Protein AF-A0A6P7TH00-F1 (afdb_monomer)

Organism: NCBI:txid2607531

Sequence (126 aa):
MNFPSWLTQPLLINVSDATIQYQEELSELQHDESVKTLFKLKGTKMWLYDEVERKYPKISTSARELLIPFPSSYLVECGFSAVDNLLEAKRNRLEITKHGDLRLKLTKLSPQIKNLCCMHQAQGSH

Structure (mmCIF, N/CA/C/O backbone):
data_AF-A0A6P7TH00-F1
#
_entry.id   AF-A0A6P7TH00-F1
#
loop_
_atom_site.group_PDB
_atom_site.id
_atom_site.type_symbol
_atom_site.label_atom_id
_atom_site.label_alt_id
_atom_site.label_comp_id
_atom_site.label_asym_id
_atom_site.label_entity_id
_atom_site.label_seq_id
_atom_site.pdbx_PDB_ins_code
_atom_site.Cartn_x
_atom_site.Cartn_y
_atom_site.Cartn_z
_atom_site.occupancy
_atom_site.B_iso_or_equiv
_atom_site.auth_seq_id
_atom_site.auth_comp_id
_atom_site.auth_asym_id
_atom_site.auth_atom_id
_atom_site.pdbx_PDB_model_num
ATOM 1 N N . MET A 1 1 ? -11.164 -10.139 -8.941 1.00 55.31 1 MET A N 1
ATOM 2 C CA . MET A 1 1 ? -10.671 -9.898 -7.569 1.00 55.31 1 MET A CA 1
ATOM 3 C C . MET A 1 1 ? -11.568 -8.860 -6.927 1.00 55.31 1 MET A C 1
ATOM 5 O O . MET A 1 1 ? -11.863 -7.874 -7.590 1.00 55.31 1 MET A O 1
ATOM 9 N N . ASN A 1 2 ? -12.016 -9.078 -5.692 1.00 67.88 2 ASN A N 1
ATOM 10 C CA . ASN A 1 2 ? -12.743 -8.058 -4.937 1.00 67.88 2 ASN A CA 1
ATOM 11 C C . ASN A 1 2 ? -11.721 -7.235 -4.154 1.00 67.88 2 ASN A C 1
ATOM 13 O O . ASN A 1 2 ? -11.024 -7.783 -3.303 1.00 67.88 2 ASN A O 1
ATOM 17 N N . PHE A 1 3 ? -11.598 -5.947 -4.473 1.00 81.00 3 PHE A N 1
ATOM 18 C CA . PHE A 1 3 ? -10.740 -5.045 -3.712 1.00 81.00 3 PHE A CA 1
ATOM 19 C C . PHE A 1 3 ? -11.435 -4.660 -2.404 1.00 81.00 3 PHE A C 1
ATOM 21 O O . PHE A 1 3 ? -12.610 -4.282 -2.442 1.00 81.00 3 PHE A O 1
ATOM 28 N N . PRO A 1 4 ? -10.746 -4.732 -1.254 1.00 88.56 4 PRO A N 1
ATOM 29 C CA . PRO A 1 4 ? -11.324 -4.285 0.002 1.00 88.56 4 PRO A CA 1
ATOM 30 C C . PRO A 1 4 ? -11.646 -2.789 -0.046 1.00 88.56 4 PRO A C 1
ATOM 32 O O . PRO A 1 4 ? -10.828 -1.986 -0.496 1.00 88.56 4 PRO A O 1
ATOM 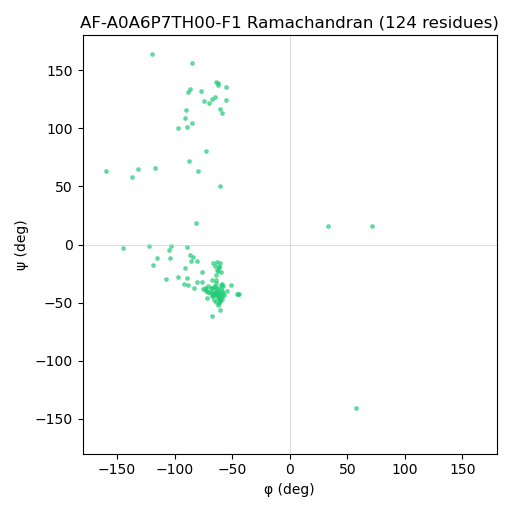35 N N . SER A 1 5 ? -12.812 -2.394 0.464 1.00 89.12 5 SER A N 1
ATOM 36 C CA . SER A 1 5 ? -13.242 -0.986 0.511 1.00 89.12 5 SER A CA 1
ATOM 37 C C . SER A 1 5 ? -12.269 -0.103 1.301 1.00 89.12 5 SER A C 1
ATOM 39 O O . SER A 1 5 ? -12.010 1.041 0.909 1.00 89.12 5 SER A O 1
ATOM 41 N N . TRP A 1 6 ? -11.652 -0.657 2.352 1.00 92.56 6 TRP A N 1
ATOM 42 C CA . TRP A 1 6 ? -10.626 0.020 3.146 1.00 92.56 6 TRP A CA 1
ATOM 43 C C . TRP A 1 6 ? -9.376 0.390 2.346 1.00 92.56 6 TRP A C 1
ATOM 45 O O . TRP A 1 6 ? -8.685 1.330 2.719 1.00 92.56 6 TRP A O 1
ATOM 55 N N . LEU A 1 7 ? -9.089 -0.283 1.227 1.00 91.94 7 LEU A N 1
ATOM 56 C CA . LEU A 1 7 ? -7.930 0.036 0.392 1.00 91.94 7 LEU A CA 1
ATOM 57 C C . LEU A 1 7 ? -8.093 1.403 -0.282 1.00 91.94 7 LEU A C 1
ATOM 59 O O . LEU A 1 7 ? -7.146 2.186 -0.373 1.00 91.94 7 LEU A O 1
ATOM 63 N N . THR A 1 8 ? -9.309 1.686 -0.752 1.00 90.06 8 THR A N 1
ATOM 64 C CA . THR A 1 8 ? -9.652 2.915 -1.476 1.00 90.06 8 THR A CA 1
ATOM 65 C C . THR A 1 8 ? -10.148 4.027 -0.568 1.00 90.06 8 THR A C 1
ATOM 67 O O . THR A 1 8 ? -9.907 5.196 -0.856 1.00 90.06 8 THR A O 1
ATOM 70 N N . GLN A 1 9 ? -10.858 3.681 0.506 1.00 91.56 9 GLN A N 1
ATOM 71 C CA . GLN A 1 9 ? -11.520 4.639 1.389 1.00 91.56 9 GLN A CA 1
ATOM 72 C C . GLN A 1 9 ? -11.325 4.267 2.869 1.00 91.56 9 GLN A C 1
ATOM 74 O O . GLN A 1 9 ? -12.314 4.104 3.582 1.00 91.56 9 GLN A O 1
ATOM 79 N N . PRO A 1 10 ? -10.075 4.166 3.368 1.00 91.12 10 PRO A N 1
ATOM 80 C CA . PRO A 1 10 ? -9.789 3.726 4.742 1.00 91.12 10 PRO A CA 1
ATOM 81 C C . PRO A 1 10 ? -10.422 4.614 5.821 1.00 91.12 10 PRO A C 1
ATOM 83 O O . PRO A 1 10 ? -10.668 4.155 6.931 1.00 91.12 10 PRO A O 1
ATOM 86 N N . LEU A 1 11 ? -10.715 5.876 5.491 1.00 91.12 11 LEU A N 1
ATOM 87 C CA . LEU A 1 11 ? -11.272 6.869 6.412 1.00 91.12 11 LEU A CA 1
ATOM 88 C C . LEU A 1 11 ? -12.809 6.857 6.507 1.00 91.12 11 LEU A C 1
ATOM 90 O O . LEU A 1 11 ? -13.353 7.579 7.335 1.00 91.12 11 LEU A O 1
ATOM 94 N N . LEU A 1 12 ? -13.504 6.113 5.637 1.00 90.19 12 LEU A N 1
ATOM 95 C CA . LEU A 1 12 ? -14.977 6.119 5.538 1.00 90.19 12 LEU A CA 1
ATOM 96 C C . LEU A 1 12 ? -15.617 4.756 5.822 1.00 90.19 12 LEU A C 1
ATOM 98 O O . LEU A 1 12 ? -16.818 4.680 6.067 1.00 90.19 12 LEU A O 1
ATOM 102 N N . ILE A 1 13 ? -14.830 3.684 5.758 1.00 93.06 13 ILE A N 1
ATOM 103 C CA . ILE A 1 13 ? -15.274 2.326 6.068 1.00 93.06 13 ILE A CA 1
ATOM 104 C C . ILE A 1 13 ? -15.678 2.214 7.546 1.00 93.06 13 ILE A C 1
ATOM 106 O O . ILE A 1 13 ? -14.974 2.705 8.429 1.00 93.06 13 ILE A O 1
ATOM 110 N N . ASN A 1 14 ? -16.758 1.479 7.820 1.00 92.75 14 ASN A N 1
ATOM 111 C CA . ASN A 1 14 ? -17.014 0.977 9.162 1.00 92.75 14 ASN A CA 1
ATOM 112 C C . ASN A 1 14 ? -15.988 -0.113 9.506 1.00 92.75 14 ASN A C 1
ATOM 114 O O . ASN A 1 14 ? -15.894 -1.125 8.815 1.00 92.75 14 ASN A O 1
ATOM 118 N N . VAL A 1 15 ? -15.231 0.082 10.586 1.00 91.94 15 VAL A N 1
ATOM 119 C CA . VAL A 1 15 ? -14.191 -0.852 11.044 1.00 91.94 15 VAL A CA 1
ATOM 120 C C . VAL A 1 15 ? -14.719 -2.289 11.166 1.00 91.94 15 VAL A C 1
ATOM 122 O O . VAL A 1 15 ? -14.000 -3.225 10.830 1.00 91.94 15 VAL A O 1
ATOM 125 N N . SER A 1 16 ? -15.984 -2.482 11.552 1.00 91.12 16 SER A N 1
ATOM 126 C CA . SER A 1 16 ? -16.607 -3.808 11.659 1.00 91.12 16 SER A CA 1
ATOM 127 C C . SER A 1 16 ? -16.720 -4.566 10.330 1.00 91.12 16 SER A C 1
ATOM 129 O O . SER A 1 16 ? -16.788 -5.793 10.352 1.00 91.12 16 SER A O 1
ATOM 131 N N . ASP A 1 17 ? -16.690 -3.870 9.190 1.00 89.62 17 ASP A N 1
ATOM 132 C CA . ASP A 1 17 ? -16.753 -4.478 7.855 1.00 89.62 17 ASP A CA 1
ATOM 133 C C . ASP A 1 17 ? -15.390 -5.032 7.398 1.00 89.62 17 ASP A C 1
ATOM 135 O O . ASP A 1 17 ? -15.306 -5.784 6.423 1.00 89.62 17 ASP A O 1
ATOM 139 N N . ALA A 1 18 ? -14.300 -4.658 8.076 1.00 89.94 18 ALA A N 1
ATOM 140 C CA . ALA A 1 18 ? -12.965 -5.163 7.785 1.00 89.94 18 ALA A CA 1
ATOM 141 C C . ALA A 1 18 ? -12.690 -6.498 8.491 1.00 89.94 18 ALA A C 1
ATOM 143 O O . ALA A 1 18 ? -13.245 -6.801 9.548 1.00 89.94 18 ALA A O 1
ATOM 144 N N . THR A 1 19 ? -11.760 -7.284 7.941 1.00 91.25 19 THR A N 1
ATOM 145 C CA . THR A 1 19 ? -11.249 -8.499 8.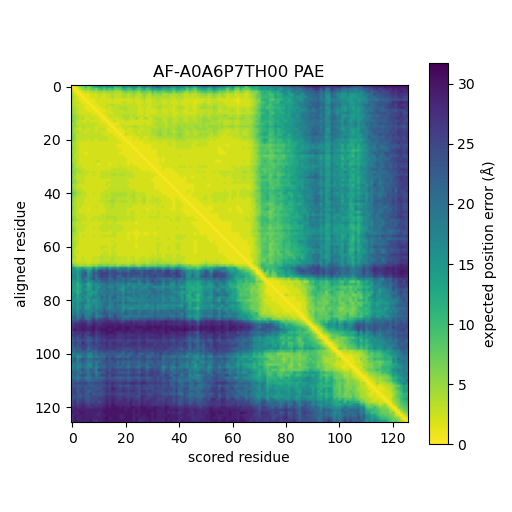593 1.00 91.25 19 THR A CA 1
ATOM 146 C C . THR A 1 19 ? -10.705 -8.170 9.983 1.00 91.25 19 THR A C 1
ATOM 148 O O . THR A 1 19 ? -9.933 -7.224 10.120 1.00 91.25 19 THR A O 1
ATOM 151 N N . ILE A 1 20 ? -11.039 -8.990 10.988 1.00 93.19 20 ILE A N 1
ATOM 152 C CA . ILE A 1 20 ? -10.686 -8.802 12.413 1.00 93.19 20 ILE A CA 1
ATOM 153 C C . ILE A 1 20 ? -9.220 -8.390 12.613 1.00 93.19 20 ILE A C 1
ATOM 155 O O . ILE A 1 20 ? -8.931 -7.464 13.363 1.00 93.19 20 ILE A O 1
ATOM 159 N N . GLN A 1 21 ? -8.294 -9.019 11.886 1.00 93.75 21 GLN A N 1
ATOM 160 C CA . GLN A 1 21 ? -6.857 -8.739 11.984 1.00 93.75 21 GLN A CA 1
ATOM 161 C C . GLN A 1 21 ? -6.444 -7.300 11.615 1.00 93.75 21 GLN A C 1
ATOM 163 O O . GLN A 1 21 ? -5.357 -6.876 12.001 1.00 93.75 21 GLN A O 1
ATOM 168 N N . TYR A 1 22 ? -7.283 -6.564 10.878 1.00 94.31 22 TYR A N 1
ATOM 169 C CA . TYR A 1 22 ? -7.039 -5.183 10.447 1.00 94.31 22 TYR A CA 1
ATOM 170 C C . TYR A 1 22 ? -7.839 -4.150 11.246 1.00 94.31 22 TYR A C 1
ATOM 172 O O . TYR A 1 22 ? -7.582 -2.961 11.100 1.00 94.31 22 TYR A O 1
ATOM 180 N N . GLN A 1 23 ? -8.817 -4.568 12.055 1.00 94.88 23 GLN A N 1
ATOM 181 C CA . GLN A 1 23 ? -9.767 -3.650 12.694 1.00 94.88 23 GLN A CA 1
ATOM 182 C C . GLN A 1 23 ? -9.096 -2.693 13.683 1.00 94.88 23 GLN A C 1
ATOM 184 O O . GLN A 1 23 ? -9.410 -1.507 13.702 1.00 94.88 23 GLN A O 1
ATOM 189 N N . GLU A 1 24 ? -8.148 -3.201 14.468 1.00 95.62 24 GLU A N 1
ATOM 190 C CA . GLU A 1 24 ? -7.365 -2.409 15.420 1.00 95.62 24 GLU A CA 1
ATOM 191 C C . GLU A 1 24 ? -6.569 -1.311 14.699 1.00 95.62 24 GLU A C 1
ATOM 193 O O . GLU A 1 24 ? -6.793 -0.125 14.938 1.00 95.62 24 GLU A O 1
ATOM 198 N N . GLU A 1 25 ? -5.736 -1.694 13.727 1.00 96.44 25 GLU A N 1
ATOM 199 C CA . GLU A 1 25 ? -4.934 -0.745 12.947 1.00 96.44 25 GLU A CA 1
ATOM 200 C C . GLU A 1 25 ? -5.806 0.231 12.144 1.00 96.44 25 GLU A C 1
ATOM 202 O O . GLU A 1 25 ? -5.473 1.409 12.047 1.00 96.44 25 GLU A O 1
ATOM 207 N N . LEU A 1 26 ? -6.944 -0.216 11.596 1.00 95.75 26 LEU A N 1
ATOM 208 C CA . LEU A 1 26 ? -7.895 0.662 10.907 1.00 95.75 26 LEU A CA 1
ATOM 209 C C . LEU A 1 26 ? -8.510 1.690 11.844 1.00 95.75 26 LEU A C 1
ATOM 211 O O . LEU A 1 26 ? -8.620 2.856 11.470 1.00 95.75 26 LEU A O 1
ATOM 215 N N . SER A 1 27 ? -8.904 1.267 13.043 1.00 95.50 27 SER A N 1
ATOM 216 C CA . SER A 1 27 ? -9.448 2.166 14.053 1.00 95.50 27 SER A CA 1
ATOM 217 C C . SER A 1 27 ? -8.421 3.235 14.419 1.00 95.50 27 SER A C 1
ATOM 219 O O . SER A 1 27 ? -8.719 4.427 14.359 1.00 95.50 27 SER A O 1
ATOM 221 N N . GLU A 1 28 ? -7.179 2.846 14.705 1.00 96.56 28 GLU A N 1
ATOM 222 C CA . GLU A 1 28 ? -6.106 3.793 15.019 1.00 96.56 28 GLU A CA 1
ATOM 223 C C . GLU A 1 28 ? -5.790 4.735 13.850 1.00 96.56 28 GLU A C 1
ATOM 225 O O . GLU A 1 28 ? -5.609 5.939 14.044 1.00 96.56 28 GLU A O 1
ATOM 230 N N . LEU A 1 29 ? -5.761 4.212 12.623 1.00 95.75 29 LEU A N 1
ATOM 231 C CA . LEU A 1 29 ? -5.536 4.984 11.402 1.00 95.75 29 LEU A CA 1
ATOM 232 C C . LEU A 1 29 ? -6.635 6.032 11.186 1.00 95.75 29 LEU A C 1
ATOM 234 O O . LEU A 1 29 ? -6.339 7.180 10.850 1.00 95.75 29 LEU A O 1
ATOM 238 N N . GLN A 1 30 ? -7.900 5.676 11.427 1.00 95.00 30 GLN A N 1
ATOM 239 C CA . GLN A 1 30 ? -9.039 6.597 11.334 1.00 95.00 30 GLN A CA 1
ATOM 240 C C . GLN A 1 30 ? -9.001 7.725 12.372 1.00 95.00 30 GLN A C 1
ATOM 242 O O . GLN A 1 30 ? -9.660 8.748 12.177 1.00 95.00 30 GLN A O 1
ATOM 247 N N . HIS A 1 31 ? -8.220 7.587 13.443 1.00 95.19 31 HIS A N 1
ATOM 248 C CA . HIS A 1 31 ? -8.051 8.614 14.474 1.00 95.19 31 HIS A CA 1
ATOM 249 C C . HIS A 1 31 ? -6.724 9.381 14.357 1.00 95.19 31 HIS A C 1
ATOM 251 O O . HIS A 1 31 ? -6.504 10.336 15.098 1.00 95.19 31 HIS A O 1
ATOM 257 N N . ASP A 1 32 ? -5.867 9.038 13.393 1.00 95.81 32 ASP A N 1
ATOM 258 C CA . ASP A 1 32 ? -4.588 9.710 13.174 1.00 95.81 32 ASP A CA 1
ATOM 259 C C . ASP A 1 32 ? -4.702 10.879 12.178 1.00 95.81 32 ASP A C 1
ATOM 261 O O . ASP A 1 32 ? -4.829 10.702 10.964 1.00 95.81 32 ASP A O 1
ATOM 265 N N . GLU A 1 33 ? -4.591 12.107 12.688 1.00 95.38 33 GLU A N 1
ATOM 266 C CA . GLU A 1 33 ? -4.628 13.328 11.874 1.00 95.38 33 GLU A CA 1
ATOM 267 C C . GLU A 1 33 ? -3.469 13.452 10.874 1.00 95.38 33 GLU A C 1
ATOM 269 O O . GLU A 1 33 ? -3.642 14.008 9.781 1.00 95.38 33 GLU A O 1
ATOM 274 N N . SER A 1 34 ? -2.293 12.907 11.199 1.00 94.06 34 SER A N 1
ATOM 275 C CA . SER A 1 34 ? -1.145 12.917 10.289 1.00 94.06 34 SER A CA 1
ATOM 276 C C . SER A 1 34 ? -1.425 12.053 9.058 1.00 94.06 34 SER A C 1
ATOM 278 O O . SER A 1 34 ? -1.197 12.486 7.924 1.00 94.06 34 SER A O 1
ATOM 280 N N . VAL A 1 35 ? -2.042 10.887 9.261 1.00 93.44 35 VAL A N 1
ATOM 281 C CA . VAL A 1 35 ? -2.411 9.962 8.186 1.00 93.44 35 VAL A CA 1
ATOM 282 C C . VAL A 1 35 ? -3.589 10.4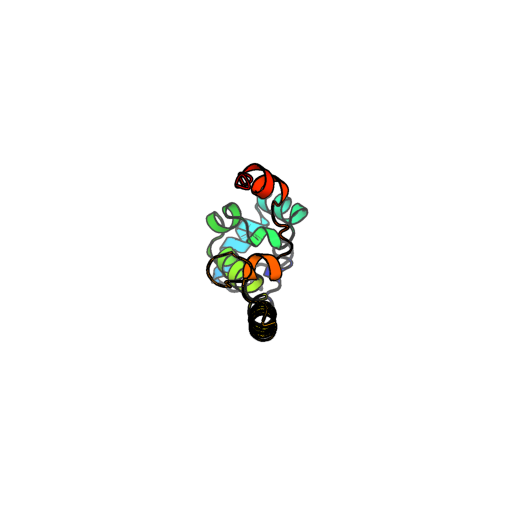94 7.384 1.00 93.44 35 VAL A C 1
ATOM 284 O O . VAL A 1 35 ? -3.562 10.434 6.157 1.00 93.44 35 VAL A O 1
ATOM 287 N N . LYS A 1 36 ? -4.591 11.105 8.029 1.00 94.38 36 LYS A N 1
ATOM 288 C CA . LYS A 1 36 ? -5.686 11.788 7.315 1.00 94.38 36 LYS A CA 1
ATOM 289 C C . LYS A 1 36 ? -5.161 12.864 6.373 1.00 94.38 36 LYS A C 1
ATOM 291 O O . LYS A 1 36 ? -5.618 12.976 5.235 1.00 94.38 36 LYS A O 1
ATOM 296 N N . THR A 1 37 ? -4.198 13.656 6.837 1.00 95.25 37 THR A N 1
ATOM 297 C CA . THR A 1 37 ? -3.563 14.704 6.030 1.00 95.25 37 THR A CA 1
ATOM 298 C C . THR A 1 37 ? -2.761 14.098 4.879 1.00 95.25 37 THR A C 1
ATOM 300 O O . THR A 1 37 ? -2.899 14.532 3.733 1.00 95.25 37 THR A O 1
ATOM 303 N N . LEU A 1 38 ? -1.988 13.043 5.152 1.00 95.19 38 LEU A N 1
ATOM 304 C CA . LEU A 1 38 ? -1.235 12.312 4.135 1.00 95.19 38 LEU A CA 1
ATOM 305 C C . LEU A 1 38 ? -2.155 11.707 3.064 1.00 95.19 38 LEU A C 1
ATOM 307 O O . LEU A 1 38 ? -1.882 11.847 1.871 1.00 95.19 38 LEU A O 1
ATOM 311 N N . PHE A 1 39 ? -3.272 11.102 3.469 1.00 94.25 39 PHE A N 1
ATOM 312 C CA . PHE A 1 39 ? -4.262 10.529 2.562 1.00 94.25 39 PHE A CA 1
ATOM 313 C C . PHE A 1 39 ? -4.908 11.598 1.676 1.00 94.25 39 PHE A C 1
ATOM 315 O O . PHE A 1 39 ? -5.031 11.394 0.472 1.00 94.25 39 PHE A O 1
ATOM 322 N N . LYS A 1 40 ? -5.250 12.775 2.218 1.00 93.19 40 LYS A N 1
ATOM 323 C CA . LYS A 1 40 ? -5.760 13.901 1.411 1.00 93.19 40 LYS A CA 1
ATOM 324 C C . LYS A 1 40 ? -4.761 14.349 0.336 1.00 93.19 40 LYS A C 1
ATOM 326 O O . LYS A 1 40 ? -5.174 14.735 -0.752 1.00 93.19 40 LYS A O 1
ATOM 331 N N . LEU A 1 41 ? -3.459 14.285 0.624 1.00 94.62 41 LEU A N 1
ATOM 332 C CA . LEU A 1 41 ? -2.403 14.716 -0.297 1.00 94.62 41 LEU A CA 1
ATOM 333 C C . LEU A 1 41 ? -2.016 13.643 -1.331 1.00 94.62 41 LEU A C 1
ATOM 335 O O . LEU A 1 41 ? -1.669 13.973 -2.465 1.00 94.62 41 LEU A O 1
ATOM 339 N N . LYS A 1 42 ? -1.994 12.366 -0.934 1.00 93.50 42 LYS A N 1
ATOM 340 C CA . LYS A 1 42 ? -1.420 11.260 -1.727 1.00 93.50 42 LYS A CA 1
ATOM 341 C C . LYS A 1 42 ? -2.445 10.217 -2.175 1.00 93.50 42 LYS A C 1
ATOM 343 O O . LYS A 1 42 ? -2.124 9.391 -3.033 1.00 93.50 42 LYS A O 1
ATOM 348 N N . GLY A 1 43 ? -3.659 10.249 -1.635 1.00 92.06 43 GLY A N 1
ATOM 349 C CA . GLY A 1 43 ? -4.685 9.232 -1.845 1.00 92.06 43 GLY A CA 1
ATOM 350 C C . GLY A 1 43 ? -4.192 7.848 -1.429 1.00 92.06 43 GLY A C 1
ATOM 351 O O . GLY A 1 43 ? -3.433 7.699 -0.473 1.00 92.06 43 GLY A O 1
ATOM 352 N N . THR A 1 44 ? -4.545 6.829 -2.210 1.00 90.81 44 THR A N 1
ATOM 353 C CA . THR A 1 44 ? -4.129 5.434 -1.981 1.00 90.81 44 THR A CA 1
ATOM 354 C C . THR A 1 44 ? -2.616 5.213 -2.072 1.00 90.81 44 THR A C 1
ATOM 356 O O . THR A 1 44 ? -2.116 4.214 -1.569 1.00 90.81 44 THR A O 1
ATOM 359 N N . LYS A 1 45 ? -1.836 6.150 -2.631 1.00 91.06 45 LYS A N 1
ATOM 360 C CA . LYS A 1 45 ? -0.365 6.048 -2.613 1.00 91.06 45 LYS A CA 1
ATOM 361 C C . LYS A 1 45 ? 0.221 6.169 -1.206 1.00 91.06 45 LYS A C 1
ATOM 363 O O . LYS A 1 45 ? 1.371 5.796 -1.018 1.00 91.06 45 LYS A O 1
ATOM 368 N N . MET A 1 46 ? -0.557 6.656 -0.236 1.00 94.50 46 MET A N 1
ATOM 369 C CA . MET A 1 46 ? -0.248 6.625 1.197 1.00 94.50 46 MET A CA 1
ATOM 370 C C . MET A 1 46 ? 0.275 5.260 1.655 1.00 94.50 46 MET A C 1
ATOM 372 O O . MET A 1 46 ? 1.254 5.200 2.388 1.00 94.50 46 MET A O 1
ATOM 376 N N . TRP A 1 47 ? -0.340 4.173 1.183 1.00 93.88 47 TRP A N 1
ATOM 377 C CA . TRP A 1 47 ? 0.036 2.806 1.547 1.00 93.88 47 TRP A CA 1
ATOM 378 C C . TRP A 1 47 ? 1.477 2.443 1.166 1.00 93.88 47 TRP A C 1
ATOM 380 O O . TRP A 1 47 ? 2.014 1.462 1.661 1.00 93.88 47 TRP A O 1
ATOM 390 N N . LEU A 1 48 ? 2.115 3.226 0.289 1.00 92.00 48 LEU A N 1
ATOM 391 C CA . LEU A 1 48 ? 3.490 3.002 -0.144 1.00 92.00 48 LEU A CA 1
ATOM 392 C C . LEU A 1 48 ? 4.541 3.696 0.744 1.00 92.00 48 LEU A C 1
ATOM 394 O O . LEU A 1 48 ? 5.733 3.558 0.467 1.00 92.00 48 LEU A O 1
ATOM 398 N N . TYR A 1 49 ? 4.124 4.449 1.766 1.00 93.94 49 TYR A N 1
ATOM 399 C CA . TYR A 1 49 ? 5.020 5.206 2.642 1.00 93.94 49 TYR A CA 1
ATOM 400 C C . TYR A 1 49 ? 5.492 4.370 3.834 1.00 93.94 49 TYR A C 1
ATOM 402 O O . TYR A 1 49 ? 4.689 3.792 4.568 1.00 93.94 49 TYR A O 1
ATOM 410 N N . ASP A 1 50 ? 6.801 4.385 4.079 1.00 93.56 50 ASP A N 1
ATOM 411 C CA . ASP A 1 50 ? 7.437 3.602 5.145 1.00 93.56 50 ASP A CA 1
ATOM 412 C C . ASP A 1 50 ? 6.983 4.031 6.546 1.00 93.56 50 ASP A C 1
ATOM 414 O O . ASP A 1 50 ? 6.999 3.236 7.482 1.00 93.56 50 ASP A O 1
ATOM 418 N N . GLU A 1 51 ? 6.562 5.287 6.728 1.00 93.38 51 GLU A N 1
ATOM 419 C CA . GLU A 1 51 ? 5.988 5.738 8.002 1.00 93.38 51 GLU A CA 1
ATOM 420 C C . GLU A 1 51 ? 4.635 5.079 8.286 1.00 93.38 51 GLU A C 1
ATOM 422 O O . GLU A 1 51 ? 4.363 4.707 9.426 1.00 93.38 51 GLU A O 1
ATOM 427 N N . VAL A 1 52 ? 3.816 4.886 7.247 1.00 94.50 52 VAL A N 1
ATOM 428 C CA . VAL A 1 52 ? 2.508 4.224 7.348 1.00 94.50 52 VAL A CA 1
ATOM 429 C C . VAL A 1 52 ? 2.696 2.736 7.612 1.00 94.50 52 VAL A C 1
ATOM 431 O O . VAL A 1 52 ? 2.006 2.175 8.452 1.00 94.50 52 VAL A O 1
ATOM 434 N N . GLU A 1 53 ? 3.664 2.101 6.955 1.00 94.69 53 GLU A N 1
ATOM 435 C CA . GLU A 1 53 ? 4.007 0.698 7.201 1.00 94.69 53 GLU A CA 1
ATOM 436 C C . GLU A 1 53 ? 4.564 0.448 8.601 1.00 94.69 53 GLU A C 1
ATOM 438 O O . GLU A 1 53 ? 4.165 -0.510 9.251 1.00 94.69 53 GLU A O 1
ATOM 443 N N . ARG A 1 54 ? 5.435 1.327 9.109 1.00 95.19 54 ARG A N 1
ATOM 444 C CA . ARG A 1 54 ? 5.950 1.188 10.478 1.00 95.19 54 ARG A CA 1
ATOM 445 C C . ARG A 1 54 ? 4.859 1.322 11.534 1.00 95.19 54 ARG A C 1
ATOM 447 O O . ARG A 1 54 ? 4.979 0.706 12.588 1.00 95.19 54 ARG A O 1
ATOM 454 N N . LYS A 1 55 ? 3.840 2.146 11.279 1.00 95.50 55 LYS A N 1
ATOM 455 C CA . LYS A 1 55 ? 2.762 2.405 12.238 1.00 95.50 55 LYS A CA 1
ATOM 456 C C . LYS A 1 55 ? 1.601 1.413 12.121 1.00 95.50 55 LYS A C 1
ATOM 458 O O . LYS A 1 55 ? 1.036 1.042 13.140 1.00 95.50 55 LYS A O 1
ATOM 463 N N . TYR A 1 56 ? 1.289 0.962 10.907 1.00 95.94 56 TYR A N 1
ATOM 464 C CA . TYR A 1 56 ? 0.165 0.069 10.604 1.00 95.94 56 TYR A CA 1
ATOM 465 C C . TYR A 1 56 ? 0.624 -1.098 9.716 1.00 95.94 56 TYR A C 1
ATOM 467 O O . TYR A 1 56 ? 0.251 -1.175 8.538 1.00 95.94 56 TYR A O 1
ATOM 475 N N . PRO A 1 57 ? 1.508 -1.973 10.224 1.00 95.75 57 PRO A N 1
ATOM 476 C CA . PRO A 1 57 ? 2.182 -2.970 9.404 1.00 95.75 57 PRO A CA 1
ATOM 477 C C . PRO A 1 57 ? 1.216 -3.971 8.769 1.00 95.75 57 PRO A C 1
ATOM 479 O O . PRO A 1 57 ? 1.346 -4.246 7.579 1.00 95.75 57 PRO A O 1
ATOM 482 N N . LYS A 1 58 ? 0.213 -4.490 9.490 1.00 95.19 58 LYS A N 1
ATOM 483 C CA . LYS A 1 58 ? -0.656 -5.555 8.954 1.00 95.19 58 LYS A CA 1
ATOM 484 C C . LYS A 1 58 ? -1.462 -5.060 7.758 1.00 95.19 58 LYS A C 1
ATOM 486 O O . LYS A 1 58 ? -1.504 -5.721 6.716 1.00 95.19 58 LYS A O 1
ATOM 491 N N . ILE A 1 59 ? -2.111 -3.904 7.898 1.00 94.38 59 ILE A N 1
ATOM 492 C CA . ILE A 1 59 ? -2.927 -3.338 6.826 1.00 94.38 59 ILE A CA 1
ATOM 493 C C . ILE A 1 59 ? -2.067 -2.758 5.705 1.00 94.38 59 ILE A C 1
ATOM 495 O O . ILE A 1 59 ? -2.413 -2.923 4.538 1.00 94.38 59 ILE A O 1
ATOM 499 N N . SER A 1 60 ? -0.932 -2.131 6.026 1.00 93.94 60 SER A N 1
ATOM 500 C CA . SER A 1 60 ? -0.044 -1.541 5.022 1.00 93.94 60 SER A CA 1
ATOM 501 C C . SER A 1 60 ? 0.619 -2.611 4.158 1.00 93.94 60 SER A C 1
ATOM 503 O O . SER A 1 60 ? 0.598 -2.496 2.933 1.00 93.94 60 SER A O 1
ATOM 505 N N . THR A 1 61 ? 1.116 -3.703 4.750 1.00 92.81 61 THR A N 1
ATOM 506 C CA . THR A 1 61 ? 1.652 -4.837 3.985 1.00 92.81 61 THR A CA 1
ATOM 507 C C . THR A 1 61 ? 0.589 -5.416 3.054 1.00 92.81 61 THR A C 1
ATOM 509 O O . THR A 1 61 ? 0.849 -5.556 1.862 1.00 92.81 61 THR A O 1
ATOM 512 N N . SER A 1 62 ? -0.636 -5.648 3.540 1.00 91.75 62 SER A N 1
ATOM 513 C CA . SER A 1 62 ? -1.726 -6.138 2.685 1.00 91.75 62 SER A CA 1
ATOM 514 C C . SER A 1 62 ? -2.102 -5.137 1.585 1.00 91.75 62 SER A C 1
ATOM 516 O O . SER A 1 62 ? -2.322 -5.517 0.437 1.00 91.75 62 SER A O 1
ATOM 518 N N . ALA A 1 63 ? -2.125 -3.838 1.894 1.00 91.62 63 ALA A N 1
ATOM 519 C CA . ALA A 1 63 ? -2.389 -2.794 0.913 1.00 91.62 63 ALA A CA 1
ATOM 520 C C . ALA A 1 63 ? -1.327 -2.780 -0.190 1.00 91.62 63 ALA A C 1
ATOM 522 O O . ALA A 1 63 ? -1.661 -2.720 -1.372 1.00 91.62 63 ALA A O 1
ATOM 523 N N . ARG A 1 64 ? -0.047 -2.870 0.185 1.00 90.31 64 ARG A N 1
ATOM 524 C CA . ARG A 1 64 ? 1.081 -2.979 -0.744 1.00 90.31 64 ARG A CA 1
ATOM 525 C C . ARG A 1 64 ? 0.950 -4.235 -1.595 1.00 90.31 64 ARG A C 1
ATOM 527 O O . ARG A 1 64 ? 1.022 -4.132 -2.811 1.00 90.31 64 ARG A O 1
ATOM 534 N N . GLU A 1 65 ? 0.665 -5.385 -0.999 1.00 87.69 65 GLU A N 1
ATOM 535 C CA . GLU A 1 65 ? 0.412 -6.632 -1.728 1.00 87.69 65 GLU A CA 1
ATOM 536 C C . GLU A 1 65 ? -0.794 -6.571 -2.664 1.00 87.69 65 GLU A C 1
ATOM 538 O O . GLU A 1 65 ? -0.866 -7.390 -3.560 1.00 87.69 65 GLU A O 1
ATOM 543 N N . LEU A 1 66 ? -1.736 -5.641 -2.501 1.00 86.25 66 LEU A N 1
ATOM 544 C CA . LEU A 1 66 ? -2.875 -5.472 -3.414 1.00 86.25 66 LEU A CA 1
ATOM 545 C C . LEU A 1 66 ? -2.648 -4.372 -4.459 1.00 86.25 66 LEU A C 1
ATOM 547 O O . LEU A 1 66 ? -3.193 -4.441 -5.558 1.00 86.25 66 LEU A O 1
ATOM 551 N N . LEU A 1 67 ? -1.837 -3.364 -4.134 1.00 83.12 67 LEU A N 1
ATOM 552 C CA . LEU A 1 67 ? -1.518 -2.235 -5.014 1.00 83.12 67 LEU A CA 1
ATOM 553 C C . LEU A 1 67 ? -0.299 -2.497 -5.901 1.00 83.12 67 LEU A C 1
ATOM 555 O O . LEU A 1 67 ? -0.198 -1.929 -6.987 1.00 83.12 67 LEU A O 1
ATOM 559 N N . ILE A 1 68 ? 0.635 -3.327 -5.439 1.00 77.56 68 ILE A N 1
ATOM 560 C CA . ILE A 1 6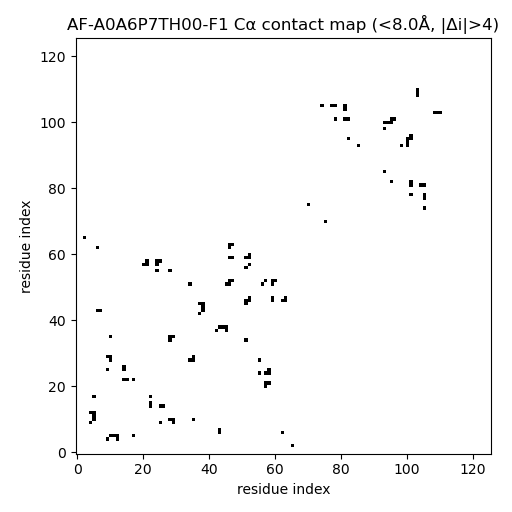8 ? 1.866 -3.667 -6.150 1.00 77.56 68 ILE A CA 1
ATOM 561 C C . ILE A 1 68 ? 1.651 -4.745 -7.224 1.00 77.56 68 ILE A C 1
ATOM 563 O O . ILE A 1 68 ? 2.324 -4.640 -8.245 1.00 77.56 68 ILE A O 1
ATOM 567 N N . PRO A 1 69 ? 0.746 -5.740 -7.130 1.00 6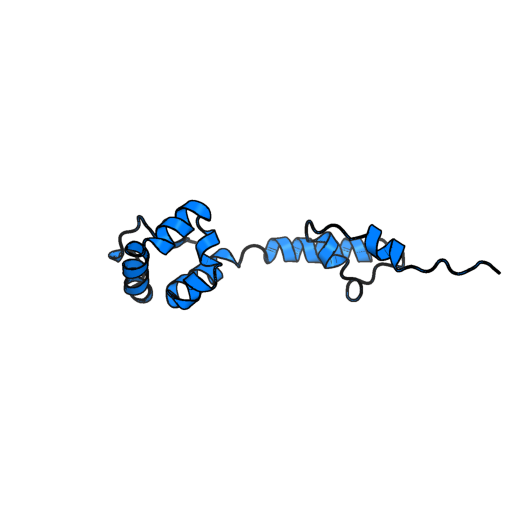3.12 69 PRO A N 1
ATOM 568 C CA . PRO A 1 69 ? 0.522 -6.666 -8.231 1.00 63.12 69 PRO A CA 1
ATOM 569 C C . PRO A 1 69 ? -0.521 -6.106 -9.196 1.00 63.12 69 PRO A C 1
ATOM 571 O O . PRO A 1 69 ? -1.636 -6.592 -9.278 1.00 63.12 69 PRO A O 1
ATOM 574 N N . PHE A 1 70 ? -0.123 -5.084 -9.948 1.00 52.00 70 PHE A N 1
ATOM 575 C CA . PHE A 1 70 ? -0.494 -4.893 -11.355 1.00 52.00 70 PHE A CA 1
ATOM 576 C C . PHE A 1 70 ? 0.514 -3.949 -12.030 1.00 52.00 70 PHE A C 1
ATOM 578 O O . PHE A 1 70 ? 0.209 -2.836 -12.459 1.00 52.00 70 PHE A O 1
ATOM 585 N N . PRO A 1 71 ? 1.773 -4.407 -12.094 1.00 52.88 71 PRO A N 1
ATOM 586 C CA . PRO A 1 71 ? 2.517 -4.314 -13.335 1.00 52.88 71 PRO A CA 1
ATOM 587 C C . PRO A 1 71 ? 3.008 -5.669 -13.844 1.00 52.88 71 PRO A C 1
ATOM 589 O O . PRO A 1 71 ? 3.655 -5.678 -14.875 1.00 52.88 71 PRO A O 1
ATOM 592 N N . SER A 1 72 ? 2.777 -6.804 -13.171 1.00 56.69 72 SER A N 1
ATOM 593 C CA . SER A 1 72 ? 3.450 -8.044 -13.581 1.00 56.69 72 SER A CA 1
ATOM 594 C C . SER A 1 72 ? 2.971 -8.543 -14.938 1.00 56.69 72 SER A C 1
ATOM 596 O O . SER A 1 72 ? 3.790 -8.531 -15.826 1.00 56.69 72 SER A O 1
ATOM 598 N N . SER A 1 73 ? 1.705 -8.892 -15.193 1.00 64.19 73 SER A N 1
ATOM 599 C CA . SER A 1 73 ? 1.359 -9.443 -16.522 1.00 64.19 73 SER A CA 1
ATOM 600 C C . SER A 1 73 ? 1.632 -8.455 -17.660 1.00 64.19 73 SER A C 1
ATOM 602 O O . SER A 1 73 ? 2.366 -8.797 -18.572 1.00 64.19 73 SER A O 1
ATOM 604 N N . TYR A 1 74 ? 1.167 -7.204 -17.570 1.00 67.50 74 TYR A N 1
ATOM 605 C CA . TYR A 1 74 ? 1.395 -6.214 -18.630 1.00 67.50 74 TYR A CA 1
ATOM 606 C C . TYR A 1 74 ? 2.868 -5.800 -18.778 1.00 67.50 74 TYR A C 1
ATOM 608 O O . TYR A 1 74 ? 3.339 -5.698 -19.905 1.00 67.50 74 TYR A O 1
ATOM 616 N N . LEU A 1 75 ? 3.630 -5.560 -17.695 1.00 67.56 75 LEU A N 1
ATOM 617 C CA . LEU A 1 75 ? 5.065 -5.249 -17.836 1.00 67.56 75 LEU A CA 1
ATOM 618 C C . LEU A 1 75 ? 5.906 -6.485 -18.141 1.00 67.56 75 LEU A C 1
ATOM 620 O O . LEU A 1 75 ? 6.980 -6.330 -18.709 1.00 67.56 75 LEU A O 1
ATOM 624 N N . VAL A 1 76 ? 5.451 -7.687 -17.795 1.00 70.69 76 VAL A N 1
ATOM 625 C CA . VAL A 1 76 ? 6.074 -8.947 -18.216 1.00 70.69 76 VAL A CA 1
ATOM 626 C C . VAL A 1 76 ? 5.804 -9.165 -19.700 1.00 70.69 76 VAL A C 1
ATOM 628 O O . VAL A 1 76 ? 6.751 -9.401 -20.432 1.00 70.69 76 VAL A O 1
ATOM 631 N N . GLU A 1 77 ? 4.574 -8.980 -20.182 1.00 78.50 77 GLU A N 1
ATOM 632 C CA . GLU A 1 77 ? 4.209 -9.021 -21.606 1.00 78.50 77 GLU A CA 1
ATOM 633 C C . GLU A 1 77 ? 4.946 -7.940 -22.403 1.00 78.50 77 GLU A C 1
ATOM 635 O O . GLU A 1 77 ? 5.536 -8.233 -23.440 1.00 78.50 77 GLU A O 1
ATOM 640 N N . CYS A 1 78 ? 4.986 -6.701 -21.907 1.00 74.31 78 CYS A N 1
ATOM 641 C CA . CYS A 1 78 ? 5.768 -5.616 -22.502 1.00 74.31 78 CYS A CA 1
ATOM 642 C C . CYS A 1 78 ? 7.272 -5.888 -22.418 1.00 74.31 78 CYS A C 1
ATOM 644 O O . CYS A 1 78 ? 8.004 -5.538 -23.340 1.00 74.31 78 CYS A O 1
ATOM 646 N N . GLY A 1 79 ? 7.740 -6.504 -21.333 1.00 74.81 79 GLY A N 1
ATOM 647 C CA . GLY A 1 79 ? 9.122 -6.928 -21.135 1.00 74.81 79 GLY A CA 1
ATOM 648 C C . GLY A 1 79 ? 9.537 -7.970 -22.162 1.00 74.81 79 GLY A C 1
ATOM 649 O O . GLY A 1 79 ? 10.519 -7.763 -22.868 1.00 74.81 79 GLY A O 1
ATOM 650 N N . PHE A 1 80 ? 8.752 -9.037 -22.303 1.00 79.38 80 PHE A N 1
ATOM 651 C CA . PHE A 1 80 ? 8.954 -10.076 -23.306 1.00 79.38 80 PHE A CA 1
ATOM 652 C C . PHE A 1 80 ? 8.836 -9.516 -24.721 1.00 79.38 80 PHE A C 1
ATOM 654 O O . PHE A 1 80 ? 9.747 -9.711 -25.511 1.00 79.38 80 PHE A O 1
ATOM 661 N N . SER A 1 81 ? 7.816 -8.705 -25.010 1.00 78.62 81 SER A N 1
ATOM 662 C CA . SER A 1 81 ? 7.676 -8.045 -26.315 1.00 78.62 81 SER A CA 1
ATOM 663 C C . SER A 1 81 ? 8.870 -7.140 -26.630 1.00 78.62 81 SER A C 1
ATOM 665 O O . SER A 1 81 ? 9.309 -7.062 -27.774 1.00 78.62 81 SER A O 1
ATOM 667 N N . ALA A 1 82 ? 9.415 -6.426 -25.641 1.00 75.00 82 ALA A N 1
ATOM 668 C CA . ALA A 1 82 ? 10.606 -5.600 -25.823 1.00 75.00 82 ALA A CA 1
ATOM 669 C C . ALA A 1 82 ? 11.858 -6.450 -26.081 1.00 75.00 82 ALA A C 1
ATOM 671 O O . ALA A 1 82 ? 12.685 -6.051 -26.897 1.00 75.00 82 ALA A O 1
ATOM 672 N N . VAL A 1 83 ? 11.985 -7.605 -25.421 1.00 75.94 83 VAL A N 1
ATOM 673 C CA . VAL A 1 83 ? 13.056 -8.579 -25.671 1.00 75.94 83 VAL A CA 1
ATOM 674 C C . VAL A 1 83 ? 12.926 -9.181 -27.071 1.00 75.94 83 VAL A C 1
ATOM 676 O O . VAL A 1 83 ? 13.905 -9.158 -27.808 1.00 75.94 83 VAL A O 1
ATOM 679 N N . ASP A 1 84 ? 11.737 -9.621 -27.482 1.00 77.50 84 ASP A N 1
ATOM 680 C CA . ASP A 1 84 ? 11.491 -10.180 -28.817 1.00 77.50 84 ASP A CA 1
ATOM 681 C C . ASP A 1 84 ? 11.806 -9.163 -29.916 1.00 77.50 84 ASP A C 1
ATOM 683 O O . ASP A 1 84 ? 12.589 -9.450 -30.819 1.00 77.50 84 ASP A O 1
ATOM 687 N N . ASN A 1 85 ? 11.313 -7.925 -29.785 1.00 72.75 85 ASN A N 1
ATOM 688 C CA . ASN A 1 85 ? 11.647 -6.838 -30.711 1.00 72.75 85 ASN A CA 1
ATOM 689 C C . ASN A 1 85 ? 13.159 -6.570 -30.782 1.00 72.75 85 ASN A C 1
ATOM 691 O O . ASN A 1 85 ? 13.681 -6.203 -31.833 1.00 72.75 85 ASN A O 1
ATOM 695 N N . LEU A 1 86 ? 13.868 -6.715 -29.663 1.00 70.06 86 LEU A N 1
ATOM 696 C CA . LEU A 1 86 ? 15.306 -6.483 -29.593 1.00 70.06 86 LEU A CA 1
ATOM 697 C C . LEU A 1 86 ? 16.121 -7.630 -30.201 1.00 70.06 86 LEU A C 1
ATOM 699 O O . LEU A 1 86 ? 17.178 -7.382 -30.777 1.00 70.06 86 LEU A O 1
ATOM 703 N N . LEU A 1 87 ? 15.621 -8.862 -30.102 1.00 70.19 87 LEU A N 1
ATOM 704 C CA . LEU A 1 87 ? 16.204 -10.046 -30.730 1.00 70.19 87 LEU A CA 1
ATOM 705 C C . LEU A 1 87 ? 15.924 -10.089 -32.243 1.00 70.19 87 LEU A C 1
ATOM 707 O O . LEU A 1 87 ? 16.813 -10.447 -33.018 1.00 70.19 87 LEU A O 1
ATOM 711 N N . GLU A 1 88 ? 14.726 -9.686 -32.684 1.00 69.94 88 GLU A N 1
ATOM 712 C CA . GLU A 1 88 ? 14.366 -9.586 -34.107 1.00 69.94 88 GLU A CA 1
ATOM 713 C C . GLU A 1 88 ? 15.077 -8.424 -34.813 1.00 69.94 88 GLU A C 1
ATOM 715 O O . GLU A 1 88 ? 15.498 -8.552 -35.969 1.00 69.94 88 GLU A O 1
ATOM 720 N N . ALA A 1 89 ? 15.276 -7.297 -34.123 1.00 64.19 89 ALA A N 1
ATOM 721 C CA . ALA A 1 89 ? 16.063 -6.179 -34.622 1.00 64.19 89 ALA A CA 1
ATOM 722 C C . ALA A 1 89 ? 17.563 -6.529 -34.602 1.00 64.19 89 ALA A C 1
ATOM 724 O O . ALA A 1 89 ? 18.310 -6.102 -33.727 1.00 64.19 89 ALA A O 1
ATOM 725 N N . LYS A 1 90 ? 18.019 -7.279 -35.614 1.00 55.69 90 LYS A N 1
ATOM 726 C CA . LYS A 1 90 ? 19.413 -7.696 -35.888 1.00 55.69 90 LYS A CA 1
ATOM 727 C C . LYS A 1 90 ? 20.412 -6.534 -36.113 1.00 55.69 90 LYS A C 1
ATOM 729 O O . LYS A 1 90 ? 21.155 -6.521 -37.093 1.00 55.69 90 LYS A O 1
ATOM 734 N N . ARG A 1 91 ? 20.468 -5.533 -35.230 1.00 50.97 91 ARG A N 1
ATOM 735 C CA . ARG A 1 91 ? 21.482 -4.463 -35.211 1.00 50.97 91 ARG A CA 1
ATOM 736 C C . ARG A 1 91 ? 22.307 -4.507 -33.916 1.00 50.97 91 ARG A C 1
ATOM 738 O O . ARG A 1 91 ? 22.261 -3.606 -33.091 1.00 50.97 91 ARG A O 1
ATOM 745 N N . ASN A 1 92 ? 23.068 -5.592 -33.775 1.00 56.09 92 ASN A N 1
ATOM 746 C CA . ASN A 1 92 ? 24.429 -5.765 -33.228 1.00 56.09 92 ASN A CA 1
ATOM 747 C C . ASN A 1 92 ? 25.009 -4.921 -32.065 1.00 56.09 92 ASN A C 1
ATOM 749 O O . ASN A 1 92 ? 26.223 -4.987 -31.884 1.00 56.09 92 ASN A O 1
ATOM 753 N N . ARG A 1 93 ? 24.261 -4.170 -31.245 1.00 57.66 93 ARG A N 1
ATOM 754 C CA . ARG A 1 93 ? 24.887 -3.444 -30.108 1.00 57.66 93 ARG A CA 1
ATOM 755 C C . ARG A 1 93 ? 24.093 -3.303 -28.809 1.00 57.66 93 ARG A C 1
ATOM 757 O O . ARG A 1 93 ? 24.631 -2.738 -27.864 1.00 57.66 93 ARG A O 1
ATOM 764 N N . LEU A 1 94 ? 22.855 -3.777 -28.734 1.00 57.25 94 LEU A N 1
ATOM 765 C CA . LEU A 1 94 ? 22.038 -3.612 -27.530 1.00 57.25 94 LEU A CA 1
ATOM 766 C C . LEU A 1 94 ? 22.120 -4.882 -26.672 1.00 57.25 94 LEU A C 1
ATOM 768 O O . LEU A 1 94 ? 21.489 -5.894 -26.971 1.00 57.25 94 LEU A O 1
ATOM 772 N N . GLU A 1 95 ? 22.947 -4.842 -25.626 1.00 59.62 95 GLU A N 1
ATOM 773 C CA . GLU A 1 95 ? 23.066 -5.919 -24.639 1.00 59.62 95 GLU A CA 1
ATOM 774 C C . GLU A 1 95 ? 22.048 -5.698 -23.505 1.00 59.62 95 GLU A C 1
ATOM 776 O O . GLU A 1 95 ? 22.283 -4.933 -22.564 1.00 59.62 95 GLU A O 1
ATOM 781 N N . ILE A 1 96 ? 20.937 -6.441 -23.577 1.00 59.19 96 ILE A N 1
ATOM 782 C CA . ILE A 1 96 ? 19.797 -6.429 -22.635 1.00 59.19 96 ILE A CA 1
ATOM 783 C C . ILE A 1 96 ? 20.233 -6.415 -21.166 1.00 59.19 96 ILE A C 1
ATOM 785 O O . ILE A 1 96 ? 19.658 -5.700 -20.344 1.00 59.19 96 ILE A O 1
ATOM 789 N N . THR A 1 97 ? 21.241 -7.219 -20.833 1.00 58.38 97 THR A N 1
ATOM 790 C CA . THR A 1 97 ? 21.653 -7.504 -19.455 1.00 58.38 97 THR A CA 1
ATOM 791 C C . THR A 1 97 ? 22.724 -6.563 -18.914 1.00 58.38 97 THR A C 1
ATOM 793 O O . THR A 1 97 ? 22.856 -6.458 -17.698 1.00 58.38 97 THR A O 1
ATOM 796 N N . LYS A 1 98 ? 23.477 -5.862 -19.770 1.00 60.03 98 LYS A N 1
ATOM 797 C CA . LYS A 1 98 ? 24.643 -5.068 -19.342 1.00 60.03 98 LYS A CA 1
ATOM 798 C C . LYS A 1 98 ? 24.423 -3.558 -19.375 1.00 60.03 98 LYS A C 1
ATOM 800 O O . LYS A 1 98 ? 25.004 -2.860 -18.552 1.00 60.03 98 LYS A O 1
ATOM 805 N N . HIS A 1 99 ? 23.578 -3.046 -20.274 1.00 64.06 99 HIS A N 1
ATOM 806 C CA . HIS A 1 99 ? 23.458 -1.597 -20.509 1.00 64.06 99 HIS A CA 1
ATOM 807 C C . HIS A 1 99 ? 22.194 -0.952 -19.914 1.00 64.06 99 HIS A C 1
ATOM 809 O O . HIS A 1 99 ? 22.051 0.269 -19.923 1.00 64.06 99 HIS A O 1
ATOM 815 N N . GLY A 1 100 ? 21.281 -1.745 -19.341 1.00 66.25 100 GLY A N 1
ATOM 816 C CA . GLY A 1 100 ? 20.023 -1.227 -18.793 1.00 66.25 100 GLY A CA 1
ATOM 817 C C . GLY A 1 100 ? 19.023 -0.774 -19.865 1.00 66.25 100 GLY A C 1
ATOM 818 O O . GLY A 1 100 ? 18.049 -0.093 -19.539 1.00 66.25 100 GLY A O 1
ATOM 819 N N . ASP A 1 101 ? 19.228 -1.176 -21.122 1.00 69.81 101 ASP A N 1
ATOM 820 C CA . ASP A 1 101 ? 18.402 -0.806 -22.279 1.00 69.81 101 ASP A CA 1
ATOM 821 C C . ASP A 1 101 ? 16.941 -1.231 -22.104 1.00 69.81 101 ASP A C 1
ATOM 823 O O . ASP A 1 101 ? 16.020 -0.463 -22.387 1.00 69.81 101 ASP A O 1
ATOM 827 N N . LEU A 1 102 ? 16.719 -2.424 -21.542 1.00 71.38 102 LEU A N 1
ATOM 828 C CA . LEU A 1 102 ? 15.379 -2.909 -21.219 1.00 71.38 102 LEU A CA 1
ATOM 829 C C . LEU A 1 102 ? 14.702 -2.013 -20.171 1.00 71.38 102 LEU A C 1
ATOM 831 O O . LEU A 1 102 ? 13.536 -1.655 -20.318 1.00 71.38 102 LEU A O 1
ATOM 835 N N . ARG A 1 103 ? 15.445 -1.565 -19.149 1.00 71.50 103 ARG A N 1
ATOM 836 C CA . ARG A 1 103 ? 14.928 -0.639 -18.130 1.00 71.50 103 ARG A CA 1
ATOM 837 C C . ARG A 1 103 ? 14.568 0.712 -18.744 1.00 71.50 103 ARG A C 1
ATOM 839 O O . ARG A 1 103 ? 13.519 1.256 -18.412 1.00 71.50 103 ARG A O 1
ATOM 846 N N . LEU A 1 104 ? 15.399 1.246 -19.640 1.00 70.25 104 LEU A N 1
ATOM 847 C CA . LEU A 1 104 ? 15.109 2.491 -20.361 1.00 70.25 104 LEU A CA 1
ATOM 848 C C . LEU A 1 104 ? 13.891 2.354 -21.284 1.00 70.25 104 LEU A C 1
ATOM 850 O O . LEU A 1 104 ? 13.113 3.292 -21.394 1.00 70.25 104 LEU A O 1
ATOM 854 N N . LYS A 1 105 ? 13.688 1.191 -21.912 1.00 71.12 105 LYS A N 1
ATOM 855 C CA . LYS A 1 105 ? 12.535 0.938 -22.788 1.00 71.12 105 LYS A CA 1
ATOM 856 C C . LYS A 1 105 ? 11.222 0.771 -22.021 1.00 71.12 105 LYS A C 1
ATOM 858 O O . LYS A 1 105 ? 10.186 1.237 -22.488 1.00 71.12 105 LYS A O 1
ATOM 863 N N . LEU A 1 106 ? 11.263 0.107 -20.865 1.00 69.12 106 LEU A N 1
ATOM 864 C CA . LEU A 1 106 ? 10.084 -0.189 -20.042 1.00 69.12 106 LEU A CA 1
ATOM 865 C C . LEU A 1 106 ? 9.679 0.961 -19.109 1.00 69.12 106 LEU A C 1
ATOM 867 O O . LEU A 1 106 ? 8.601 0.928 -18.520 1.00 69.12 106 LEU A O 1
ATOM 871 N N . THR A 1 107 ? 10.521 1.984 -18.959 1.00 70.94 107 THR A N 1
ATOM 872 C CA . THR A 1 107 ? 10.251 3.142 -18.098 1.00 70.94 107 THR A CA 1
ATOM 873 C C . THR A 1 107 ? 10.235 4.434 -18.909 1.00 70.94 107 THR A C 1
ATOM 875 O O . THR A 1 107 ? 10.743 4.502 -20.020 1.00 70.94 107 THR A O 1
ATOM 878 N N . LYS A 1 108 ? 9.681 5.514 -18.347 1.00 72.50 108 LYS A N 1
ATOM 879 C CA . LYS A 1 108 ? 9.776 6.861 -18.946 1.00 72.50 108 LYS A CA 1
ATOM 880 C C . LYS A 1 108 ? 11.115 7.551 -18.637 1.00 72.50 108 LYS A C 1
ATOM 882 O O . LYS A 1 108 ? 11.200 8.775 -18.692 1.00 72.50 108 LYS A O 1
ATOM 887 N N . LEU A 1 109 ? 12.138 6.795 -18.233 1.00 71.44 109 LEU A N 1
ATOM 888 C CA . LEU A 1 109 ? 13.438 7.350 -17.876 1.00 71.44 109 LEU A CA 1
ATOM 889 C C . LEU A 1 109 ? 14.183 7.758 -19.147 1.00 71.44 109 LEU A C 1
ATOM 891 O O . LEU A 1 109 ? 14.412 6.946 -20.038 1.00 71.44 109 LEU A O 1
ATOM 895 N N . SER A 1 110 ? 14.584 9.023 -19.223 1.00 70.12 110 SER A N 1
ATOM 896 C CA . SER A 1 110 ? 15.416 9.521 -20.315 1.00 70.12 110 SER A CA 1
ATOM 897 C C . SER A 1 110 ? 16.899 9.292 -20.007 1.00 70.12 110 SER A C 1
ATOM 899 O O . SER A 1 110 ? 17.337 9.638 -18.903 1.00 70.12 110 SER A O 1
ATOM 901 N N . PRO A 1 111 ? 17.705 8.785 -20.955 1.00 67.06 111 PRO A N 1
ATOM 902 C CA . PRO A 1 111 ? 19.144 8.674 -20.759 1.00 67.06 111 PRO A CA 1
ATOM 903 C C . PRO A 1 111 ? 19.780 10.060 -20.569 1.00 67.06 111 PRO A C 1
ATOM 905 O O . PRO A 1 111 ? 19.448 11.020 -21.267 1.00 67.06 111 PRO A O 1
ATOM 908 N N . GLN A 1 112 ? 20.730 10.172 -19.638 1.00 74.00 112 GLN A N 1
ATOM 909 C CA . GLN A 1 112 ? 21.484 11.407 -19.388 1.00 74.00 112 GLN A CA 1
ATOM 910 C C . GLN A 1 112 ? 22.607 11.590 -20.424 1.00 74.00 112 GLN A C 1
ATOM 912 O O . GLN A 1 112 ? 23.791 11.614 -20.091 1.00 74.00 112 GLN A O 1
ATOM 917 N N . ILE A 1 113 ? 22.222 11.735 -21.697 1.00 75.44 113 ILE A N 1
ATOM 918 C CA . ILE A 1 113 ? 23.133 11.784 -22.856 1.00 75.44 113 ILE A CA 1
ATOM 919 C C . ILE A 1 113 ? 24.210 12.864 -22.684 1.00 75.44 113 ILE A C 1
ATOM 921 O O . ILE A 1 113 ? 25.372 12.616 -22.974 1.00 75.44 113 ILE A O 1
ATOM 925 N N . LYS A 1 114 ? 23.855 14.035 -22.136 1.00 76.56 114 LYS A N 1
ATOM 926 C CA . LYS A 1 114 ? 24.813 15.129 -21.901 1.00 76.56 114 LYS A CA 1
ATOM 927 C C . LYS A 1 114 ? 25.977 14.711 -20.998 1.00 76.56 114 LYS A C 1
ATOM 929 O O . LYS A 1 114 ? 27.116 15.043 -21.294 1.00 76.56 114 LYS A O 1
ATOM 934 N N . ASN A 1 115 ? 25.697 13.959 -19.935 1.00 76.75 115 ASN A N 1
ATOM 935 C CA . ASN A 1 115 ? 26.719 13.504 -18.993 1.00 76.75 115 ASN A CA 1
ATOM 936 C C . ASN A 1 115 ? 27.616 12.427 -19.634 1.00 76.75 115 ASN A C 1
ATOM 938 O O . ASN A 1 115 ? 28.838 12.492 -19.546 1.00 76.75 115 ASN A O 1
ATOM 942 N N . LEU A 1 116 ? 27.014 11.508 -20.398 1.00 70.94 116 LEU A N 1
ATOM 943 C CA . LEU A 1 116 ? 27.743 10.527 -21.211 1.00 70.94 116 LEU A CA 1
ATOM 944 C C . LEU A 1 116 ? 28.681 11.187 -22.231 1.00 70.94 116 LEU A C 1
ATOM 946 O O . LEU A 1 116 ? 29.830 10.772 -22.347 1.00 70.94 116 LEU A O 1
ATOM 950 N N . CYS A 1 117 ? 28.222 12.226 -22.936 1.00 72.88 117 CYS A N 1
ATOM 951 C CA . CYS A 1 117 ? 29.043 12.962 -23.898 1.00 72.88 117 CYS A CA 1
ATOM 952 C C . CYS A 1 117 ? 30.227 13.675 -23.233 1.00 72.88 117 CYS A C 1
ATOM 954 O O . CYS A 1 117 ? 31.310 13.685 -23.803 1.00 72.88 117 CYS A O 1
ATOM 956 N N . CYS A 1 118 ? 30.050 14.236 -22.032 1.00 74.75 118 CYS A N 1
ATOM 957 C CA . CYS A 1 118 ? 31.145 14.866 -21.288 1.00 74.75 118 CYS A CA 1
ATOM 958 C C . CYS A 1 118 ? 32.207 13.859 -20.816 1.00 74.75 118 CYS A C 1
ATOM 960 O O . CYS A 1 118 ? 33.377 14.214 -20.715 1.00 74.75 118 CYS A O 1
ATOM 962 N N . MET A 1 119 ? 31.808 12.615 -20.538 1.00 70.50 119 MET A N 1
ATOM 963 C CA . MET A 1 119 ? 32.703 11.546 -20.080 1.00 70.50 119 MET A CA 1
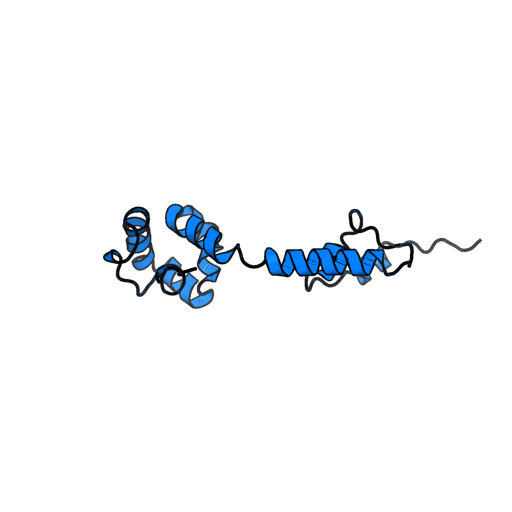ATOM 964 C C . MET A 1 119 ? 33.398 10.792 -21.221 1.00 70.50 119 MET A C 1
ATOM 966 O O . MET A 1 119 ? 3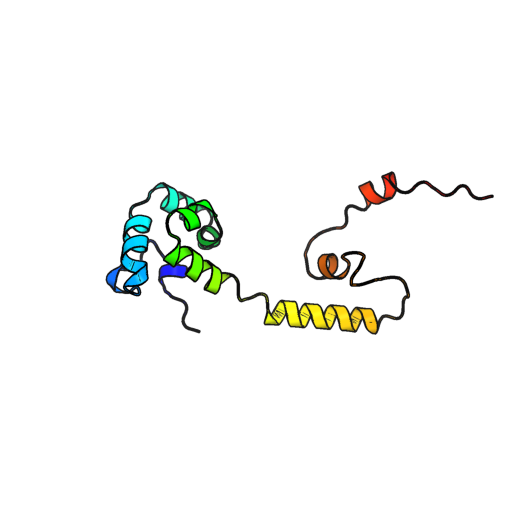4.352 10.053 -20.977 1.00 70.50 119 MET A O 1
ATOM 970 N N . HIS A 1 120 ? 32.932 10.946 -22.461 1.00 67.69 120 HIS A N 1
ATOM 971 C CA . HIS A 1 120 ? 33.536 10.298 -23.618 1.00 67.69 120 HIS A CA 1
ATOM 972 C C . HIS A 1 120 ? 34.698 11.157 -24.137 1.00 67.69 120 HIS A C 1
ATOM 974 O O . HIS A 1 120 ? 34.483 12.187 -24.773 1.00 67.69 120 HIS A O 1
ATOM 980 N N . GLN A 1 121 ? 35.942 10.750 -23.866 1.00 64.06 121 GLN A N 1
ATOM 981 C CA . GLN A 1 121 ? 37.101 11.347 -24.533 1.00 64.06 121 GLN A CA 1
ATOM 982 C C . GLN A 1 121 ? 37.031 11.029 -26.029 1.00 64.06 121 GLN A C 1
ATOM 984 O O . GLN A 1 121 ? 36.916 9.866 -26.416 1.00 64.06 121 GLN A O 1
ATOM 989 N N . ALA A 1 122 ? 37.116 12.060 -26.871 1.00 62.44 122 ALA A N 1
ATOM 990 C CA . ALA A 1 122 ? 37.319 11.871 -28.298 1.00 62.44 122 ALA A CA 1
ATOM 991 C C . ALA A 1 122 ? 38.634 11.106 -28.485 1.00 62.44 122 ALA A C 1
ATOM 993 O O . ALA A 1 122 ? 39.700 11.623 -28.147 1.00 62.44 122 ALA A O 1
ATOM 994 N N . GLN A 1 123 ? 38.571 9.864 -28.972 1.00 60.28 123 GLN A N 1
ATOM 995 C CA . GLN A 1 123 ? 39.783 9.175 -29.394 1.00 60.28 123 GLN A CA 1
ATOM 996 C C . GLN A 1 123 ? 40.396 10.009 -30.517 1.00 60.28 123 GLN A C 1
ATOM 998 O O . GLN A 1 123 ? 39.760 10.225 -31.549 1.00 60.28 123 GLN A O 1
ATOM 1003 N N . GLY A 1 124 ? 41.597 10.534 -30.270 1.00 56.97 124 GLY A N 1
ATOM 1004 C CA . GLY A 1 124 ? 42.354 11.260 -31.276 1.00 56.97 124 GLY A CA 1
ATOM 1005 C C . GLY A 1 124 ? 42.525 10.373 -32.503 1.00 56.97 124 GLY A C 1
ATOM 1006 O O . GLY A 1 124 ? 42.981 9.237 -32.398 1.00 56.97 124 GLY A O 1
ATOM 1007 N N . SER A 1 125 ? 42.105 10.877 -33.655 1.00 62.91 125 SER A N 1
ATOM 1008 C CA . SER A 1 125 ? 42.374 10.263 -34.949 1.00 62.91 125 SER A CA 1
ATOM 1009 C C . SER A 1 125 ? 43.874 10.361 -35.253 1.00 62.91 125 SER A C 1
ATOM 1011 O O . SER A 1 125 ? 44.423 11.464 -35.198 1.00 62.91 125 SER A O 1
ATOM 1013 N N . HIS A 1 126 ? 44.507 9.216 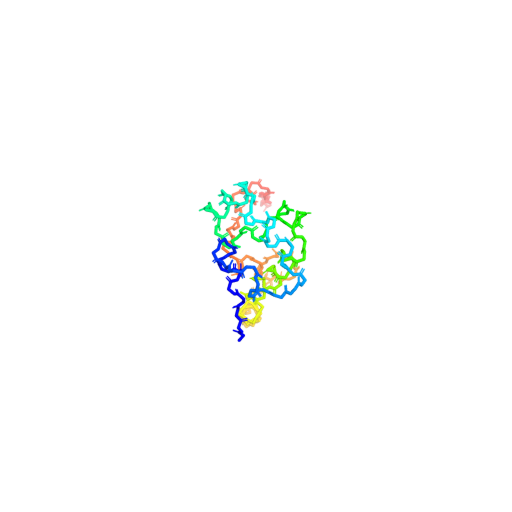-35.531 1.00 45.41 126 HIS A N 1
ATOM 1014 C CA . HIS A 1 126 ? 45.885 9.100 -36.023 1.00 45.41 126 HIS A CA 1
ATOM 1015 C C . HIS A 1 126 ? 45.969 9.333 -37.531 1.00 45.41 126 HIS A C 1
ATOM 1017 O O . HIS A 1 126 ? 45.013 8.932 -38.235 1.00 45.41 126 HIS A O 1
#

Radius of gyration: 22.62 Å; Cα contacts (8 Å, |Δi|>4): 71; chains: 1; bounding box: 63×25×51 Å

Secondary structure (DSSP, 8-state):
----HHHH-TTTS-GGGS-HHHHHHHHHHHH-HHHHHHHHHHGGGGGG-HHHHHHSHHHHHHHHHHHSSSSHHHHHHHHHHHHHHHHHS--S---TTTS-HHHHHHSSPPP-HHHHHHH---PPP-

Solvent-accessible surface area (backbone atoms only — not comparable to full-atom values): 7745 Å² total; per-residue (Å²): 134,87,77,61,64,54,64,78,37,51,80,74,54,61,52,85,81,45,62,74,89,37,26,64,53,44,51,53,50,61,71,33,67,69,54,53,52,44,33,74,76,49,43,64,59,41,47,76,35,68,70,48,31,74,76,32,45,71,53,21,52,52,42,36,66,63,68,60,74,76,48,56,70,66,49,46,52,51,46,50,51,51,49,50,54,54,66,68,51,83,68,93,73,82,52,64,88,80,72,49,52,54,58,43,71,78,40,94,60,76,80,66,57,71,61,55,56,74,70,51,75,80,79,79,84,129

pLDDT: mean 80.32, std 14.17, range [45.41, 9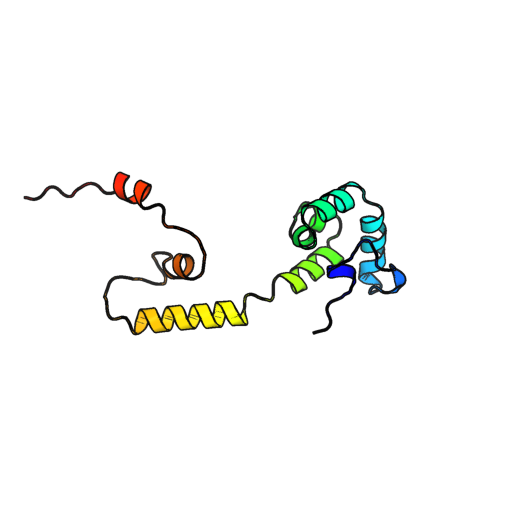6.56]

Foldseek 3Di:
DDDDPCLQCLLPDDLVSDDPVQSVVSVVCNVDPVNVVVCVVQPSCSLVDPVSCVSRVPVSVVSCVVVVPPPCPVLVVVLVVVVVVVVVPPPPDDDVPPPCVSVVSSDVDDDPVVVVVVPDDDDDDD

Mean predicted aligned error: 12.99 Å